Protein AF-A0ABC8RMM1-F1 (afdb_monomer)

Nearest PDB structures (foldseek):
  6do3-assembly2_B  TM=6.603E-01  e=4.074E-06  Homo sapiens
  8ebm-assembly2_B  TM=6.656E-01  e=4.539E-06  Homo sapiens
  8ebn-assembly1_A-2  TM=6.820E-01  e=8.215E-06  Homo sapiens
  8uxs-assembly1_A  TM=6.507E-01  e=1.198E-05  Homo sapiens
  8uxs-assembly2_B  TM=6.340E-01  e=8.670E-06  Homo sapiens

InterPro domains:
  IPR006652 Kelch repeat type 1 [PF01344] (82-123)
  IPR006652 Kelch repeat type 1 [SM00612] (88-136)
  IPR015915 Kelch-type beta-propeller [G3DSA:2.120.10.80] (8-162)
  IPR015915 Kelch-type beta-propeller [SSF117281] (42-161)
  IPR044595 F-box/kelch-repeat protein KMD1-4 [PTHR46407] (10-161)

Radius of gyration: 17.92 Å; Cα contacts (8 Å, |Δi|>4): 286; chains: 1; bounding box: 53×42×43 Å

Solvent-accessible surface area (backbone atoms only — not comparable to full-atom values): 9698 Å² total; per-residue (Å²): 144,78,80,69,85,67,54,81,77,37,71,66,48,54,50,51,30,54,76,69,67,72,58,81,65,68,49,77,42,82,40,72,59,78,64,88,83,61,78,78,53,100,60,76,84,75,69,79,76,37,30,43,48,34,38,37,36,66,92,78,70,44,76,48,72,57,81,71,54,91,97,26,88,79,33,60,43,49,81,40,45,77,39,60,30,69,64,31,41,35,42,38,34,18,22,40,88,84,80,62,47,69,31,34,48,27,37,38,34,32,68,86,78,72,42,77,45,79,51,76,56,52,76,92,56,48,50,45,84,51,50,76,51,51,76,48,54,45,42,40,40,41,34,48,23,24,40,90,88,63,48,77,41,96,50,74,47,78,43,77,66,124

pLDDT: mean 83.45, std 15.22, range [35.25, 96.12]

Foldseek 3Di:
DPPPPPPCQDPVNLVVCVVVVVDWDKDKDWDFDDDPPDDCPPPVPPDDTAIFIWMATPVVRDIDTQPAFVPCPRHAAAQWDWEAAAQKIKTAWHADPPPRDTFQWIWIAGNVVSDIDTDDGDPPAGFGPWDWYDPNHFKIKTAWGAHPVRDIDRDIDIDGHD

Secondary structure (DSSP, 8-state):
--SSTTSTTSHHHHHHHHHTT-PPPEEEEEEEE--TTS---S-TTSSPPEEEEEEEETTTTEEEEPPPBTTBTT-PPBT-EEEEETTEEEEEEEE-TTT-PEEEEEEEEETTTTEEEEPPPPTT---BS-EEEE-SSSEEEEE--B-TT-PBP--EEEEE--

Organism: NCBI:txid185542

Structure (mmCIF, N/CA/C/O backbone):
data_AF-A0ABC8RMM1-F1
#
_entry.id   AF-A0ABC8RMM1-F1
#
loop_
_atom_site.group_PDB
_atom_site.id
_atom_site.type_symbol
_atom_site.label_atom_id
_atom_site.label_alt_id
_atom_site.label_comp_id
_atom_site.label_asym_id
_atom_site.label_entity_id
_atom_site.label_seq_id
_atom_site.pdbx_PDB_ins_code
_atom_site.Cartn_x
_atom_site.Cartn_y
_atom_site.Cart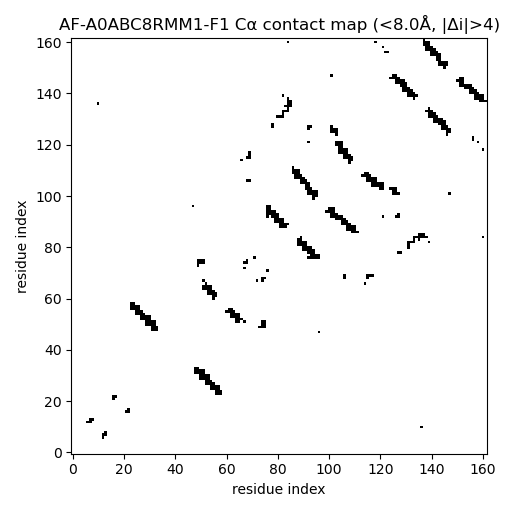n_z
_atom_site.occupancy
_atom_site.B_iso_or_equiv
_atom_site.auth_seq_id
_atom_site.auth_comp_id
_atom_site.auth_asym_id
_atom_site.auth_atom_id
_atom_site.pdbx_PDB_model_num
ATOM 1 N N . MET A 1 1 ? -18.731 -24.009 14.931 1.00 36.03 1 MET A N 1
ATOM 2 C CA . MET A 1 1 ? -18.092 -22.780 15.456 1.00 36.03 1 MET A CA 1
ATOM 3 C C . MET A 1 1 ? -17.311 -22.085 14.334 1.00 36.03 1 MET A C 1
ATOM 5 O O . MET A 1 1 ? -16.154 -21.750 14.511 1.00 36.03 1 MET A O 1
ATOM 9 N N . SER A 1 2 ? -17.941 -21.916 13.165 1.00 43.72 2 SER A N 1
ATOM 10 C CA . SER A 1 2 ? -17.302 -21.504 11.898 1.00 43.72 2 SER A CA 1
ATOM 11 C C . SER A 1 2 ? -18.154 -20.506 11.094 1.00 43.72 2 SER A C 1
ATOM 13 O O . SER A 1 2 ? -17.808 -20.161 9.975 1.00 43.72 2 SER A O 1
ATOM 15 N N . GLU A 1 3 ? -19.284 -20.047 11.644 1.00 35.25 3 GLU A N 1
ATOM 16 C CA . GLU A 1 3 ? -20.249 -19.181 10.939 1.00 35.25 3 GLU A CA 1
ATOM 17 C C . GLU A 1 3 ? -20.164 -17.701 11.351 1.00 35.25 3 GLU A C 1
ATOM 19 O O . GLU A 1 3 ? -20.921 -16.872 10.845 1.00 35.25 3 GLU A O 1
ATOM 24 N N . LEU A 1 4 ? -19.259 -17.351 12.272 1.00 44.31 4 LEU A N 1
ATOM 25 C CA . LEU A 1 4 ? -19.119 -15.981 12.780 1.00 44.31 4 LEU A CA 1
ATOM 26 C C . LEU A 1 4 ? -17.990 -15.190 12.100 1.00 44.31 4 LEU A C 1
ATOM 28 O O . LEU A 1 4 ? -18.112 -13.976 12.001 1.00 44.31 4 LEU A O 1
ATOM 32 N N . GLU A 1 5 ? -16.960 -15.842 11.550 1.00 42.81 5 GLU A N 1
ATOM 33 C CA . GLU A 1 5 ? -15.792 -15.153 10.960 1.00 42.81 5 GLU A CA 1
ATOM 34 C C . GLU A 1 5 ? -16.056 -14.494 9.593 1.00 42.81 5 GLU A C 1
ATOM 36 O O . GLU A 1 5 ? -15.234 -13.717 9.127 1.00 42.81 5 GLU A O 1
ATOM 41 N N . GLY A 1 6 ? -17.206 -14.742 8.955 1.00 48.97 6 GLY A N 1
ATOM 42 C CA . GLY A 1 6 ? -17.539 -14.159 7.645 1.00 48.97 6 GLY A CA 1
ATOM 43 C C . GLY A 1 6 ? -18.504 -12.967 7.675 1.00 48.97 6 GLY A C 1
ATOM 44 O O . GLY A 1 6 ? -18.799 -12.394 6.628 1.00 48.97 6 GLY A O 1
ATOM 45 N N . ARG A 1 7 ? -19.064 -12.603 8.839 1.00 48.69 7 ARG A N 1
ATOM 46 C CA . ARG A 1 7 ? -20.123 -11.573 8.915 1.00 48.69 7 ARG A CA 1
ATOM 47 C C . ARG A 1 7 ? -19.591 -10.142 8.954 1.00 48.69 7 ARG A C 1
ATOM 49 O O . ARG A 1 7 ? -20.286 -9.239 8.487 1.00 48.69 7 ARG A O 1
ATOM 56 N N . ASP A 1 8 ? -18.373 -9.950 9.448 1.00 52.28 8 ASP A N 1
ATOM 57 C CA . ASP A 1 8 ? -17.788 -8.621 9.658 1.00 52.28 8 ASP A CA 1
ATOM 58 C C . ASP A 1 8 ? -17.276 -7.971 8.358 1.00 52.28 8 ASP A C 1
ATOM 60 O O . ASP A 1 8 ? -17.064 -6.757 8.304 1.00 52.28 8 ASP A O 1
ATOM 64 N N . GLU A 1 9 ? -17.144 -8.754 7.283 1.00 56.56 9 GLU A N 1
ATOM 65 C CA . GLU A 1 9 ? -16.634 -8.302 5.980 1.00 56.56 9 GLU A CA 1
ATOM 66 C C . GLU A 1 9 ? -17.736 -7.960 4.961 1.00 56.56 9 GLU A C 1
ATOM 68 O O . GLU A 1 9 ? -17.455 -7.427 3.886 1.00 56.56 9 GLU A O 1
ATOM 73 N N . LEU A 1 10 ? -19.011 -8.211 5.285 1.00 65.25 10 LEU A N 1
ATOM 74 C CA . LEU A 1 10 ? -20.117 -7.990 4.351 1.00 65.25 10 LEU A CA 1
ATOM 75 C C . LEU A 1 10 ? -20.407 -6.486 4.144 1.00 65.25 10 LEU A C 1
ATOM 77 O O . LEU A 1 10 ? -20.484 -5.727 5.119 1.00 65.25 10 LEU A O 1
ATOM 81 N N . PRO A 1 11 ? -20.680 -6.030 2.902 1.00 67.94 11 PRO A N 1
ATOM 82 C CA . PRO A 1 11 ? -21.048 -4.638 2.616 1.00 67.94 11 PRO A CA 1
ATOM 83 C C . PRO A 1 11 ? -22.226 -4.129 3.459 1.00 67.94 11 PRO A C 1
ATOM 85 O O . PRO A 1 11 ? -22.228 -2.981 3.907 1.00 67.94 11 PRO A O 1
ATOM 88 N N . GLU A 1 12 ? -23.201 -4.999 3.738 1.00 71.94 12 GLU A N 1
ATOM 89 C CA . GLU A 1 12 ? -24.344 -4.681 4.597 1.00 71.94 12 GLU A CA 1
ATOM 90 C C . GLU A 1 12 ? -23.940 -4.387 6.043 1.00 71.94 12 GLU A C 1
ATOM 92 O O . GLU A 1 12 ? -24.494 -3.477 6.659 1.00 71.94 12 GLU A O 1
ATOM 97 N N . PHE A 1 13 ? -22.961 -5.111 6.589 1.00 69.44 13 PHE A N 1
ATOM 98 C CA . PHE A 1 13 ? -22.470 -4.876 7.944 1.00 69.44 13 PHE A CA 1
ATOM 99 C C . PHE A 1 13 ? -21.795 -3.504 8.048 1.00 69.44 13 PHE A C 1
ATOM 101 O O . PHE A 1 13 ? -22.111 -2.716 8.944 1.00 69.44 13 PHE A O 1
A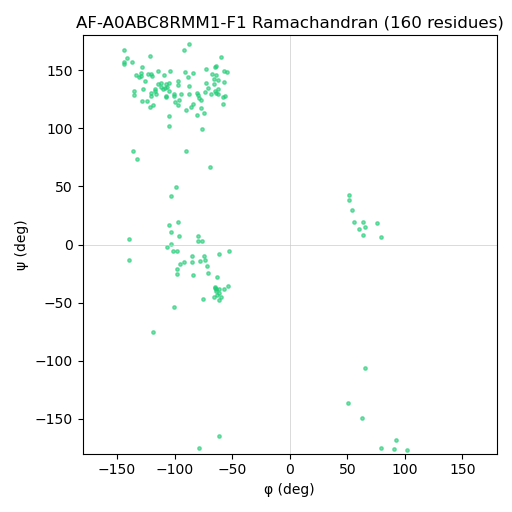TOM 108 N N . ARG A 1 14 ? -20.950 -3.154 7.068 1.00 66.50 14 ARG A N 1
ATOM 109 C CA . ARG A 1 14 ? -20.342 -1.817 6.981 1.00 66.50 14 ARG A CA 1
ATOM 110 C C . ARG A 1 14 ? -21.402 -0.722 6.875 1.00 66.50 14 ARG A C 1
ATOM 112 O O . ARG A 1 14 ? -21.301 0.288 7.571 1.00 66.50 14 ARG A O 1
ATOM 119 N N . GLN A 1 15 ? -22.412 -0.914 6.027 1.00 70.69 15 GLN A N 1
ATOM 120 C CA . GLN A 1 15 ? -23.483 0.064 5.847 1.00 70.69 15 GLN A CA 1
ATOM 121 C C . GLN A 1 15 ? -24.278 0.261 7.141 1.00 70.69 15 GLN A C 1
ATOM 123 O O . GLN A 1 15 ? -24.519 1.397 7.543 1.00 70.69 15 GLN A O 1
ATOM 128 N N . ARG A 1 16 ? -24.612 -0.826 7.848 1.00 75.50 16 ARG A N 1
ATOM 129 C CA . ARG A 1 16 ? -25.288 -0.757 9.151 1.00 75.50 16 ARG A CA 1
ATOM 130 C C . ARG A 1 16 ? -24.449 -0.022 10.193 1.00 75.50 16 ARG A C 1
ATOM 132 O O . ARG A 1 16 ? -24.998 0.812 10.903 1.00 75.50 16 ARG A O 1
ATOM 139 N N . ARG A 1 17 ? -23.132 -0.255 10.256 1.00 71.56 17 ARG A N 1
ATOM 140 C CA . ARG A 1 17 ? -22.240 0.471 11.181 1.00 71.56 17 ARG A CA 1
ATOM 141 C C . ARG A 1 17 ? -22.152 1.965 10.881 1.00 71.56 17 ARG A C 1
ATOM 143 O O . ARG A 1 17 ? -22.159 2.758 11.819 1.00 71.56 17 ARG A O 1
ATOM 150 N N . LYS A 1 18 ? -22.102 2.340 9.598 1.00 70.12 18 LYS A N 1
ATOM 151 C CA . LYS A 1 18 ? -22.154 3.748 9.177 1.00 70.12 18 LYS A CA 1
ATOM 152 C C . LYS A 1 18 ? -23.473 4.404 9.592 1.00 70.12 18 LYS A C 1
ATOM 154 O O . LYS A 1 18 ? -23.453 5.469 10.191 1.00 70.12 18 LYS A O 1
ATOM 159 N N . VAL A 1 19 ? -24.609 3.750 9.330 1.00 76.94 19 VAL A N 1
ATOM 160 C CA . VAL A 1 19 ? -25.946 4.263 9.694 1.00 76.94 19 VAL A CA 1
ATOM 161 C C . VAL A 1 19 ? -26.128 4.356 11.211 1.00 76.94 19 VAL A C 1
ATOM 163 O O . VAL A 1 19 ? -26.719 5.311 11.699 1.00 76.94 19 VAL A O 1
ATOM 166 N N . ALA A 1 20 ? -25.586 3.399 11.966 1.00 77.69 20 ALA A N 1
ATOM 167 C CA . ALA A 1 20 ? -25.630 3.393 13.426 1.00 77.69 20 ALA A CA 1
ATOM 168 C C . ALA A 1 20 ? -24.583 4.318 14.087 1.00 77.69 20 ALA A C 1
ATOM 170 O O . ALA A 1 20 ? -24.484 4.331 15.310 1.00 77.69 20 ALA A O 1
ATOM 171 N N . ASN A 1 21 ? -23.801 5.073 13.303 1.00 67.75 21 ASN A N 1
ATOM 172 C CA . ASN A 1 21 ? -22.739 5.977 13.761 1.00 67.75 21 ASN A CA 1
ATOM 173 C C . ASN A 1 21 ? -21.687 5.321 14.681 1.00 67.75 21 ASN A C 1
ATOM 175 O 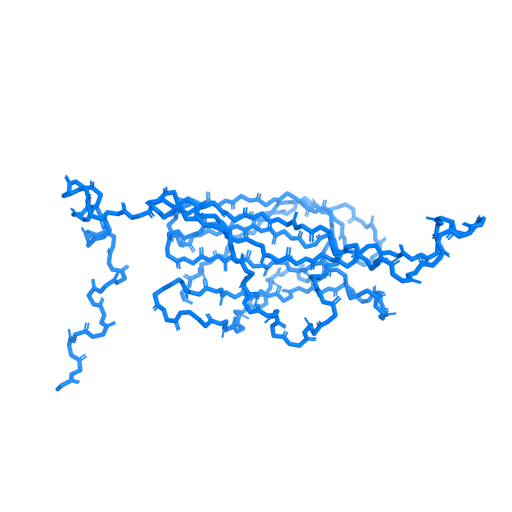O . ASN A 1 21 ? -21.094 5.959 15.544 1.00 67.75 21 ASN A O 1
ATOM 179 N N . VAL A 1 22 ? -21.451 4.022 14.486 1.00 71.94 22 VAL A N 1
ATOM 180 C CA . VAL A 1 22 ? -20.441 3.221 15.205 1.00 71.94 22 VAL A CA 1
ATOM 181 C C . VAL A 1 22 ? -19.223 2.927 14.321 1.00 71.94 22 VAL A C 1
ATOM 183 O O . VAL A 1 22 ? -18.455 1.994 14.576 1.00 71.94 22 VAL A O 1
ATOM 186 N N . SER A 1 23 ? -19.068 3.672 13.226 1.00 74.19 23 SER A N 1
ATOM 187 C CA . SER A 1 23 ? -17.863 3.682 12.399 1.00 74.19 23 SER A CA 1
ATOM 188 C C . SER A 1 23 ? -16.871 4.707 12.932 1.00 74.19 23 SER A C 1
ATOM 190 O O . SER A 1 23 ? -17.249 5.835 13.232 1.00 74.19 23 SER A O 1
ATOM 192 N N . GLN A 1 24 ? -15.604 4.323 12.998 1.00 79.25 24 GLN A N 1
ATOM 193 C CA . GLN A 1 24 ? -14.520 5.212 13.379 1.00 79.25 24 GLN A CA 1
ATOM 194 C C . GLN A 1 24 ? -13.797 5.694 12.123 1.00 79.25 24 GLN A C 1
ATOM 196 O O . GLN A 1 24 ? -13.426 4.879 11.274 1.00 79.25 24 GLN A O 1
ATOM 201 N N . LEU A 1 25 ? -13.632 7.010 11.990 1.00 83.50 25 LEU A N 1
ATOM 202 C CA . LEU A 1 25 ? -12.805 7.585 10.941 1.00 83.50 25 LEU A CA 1
ATOM 203 C C . LEU A 1 25 ? -11.341 7.507 11.368 1.00 83.50 25 LEU A C 1
ATOM 205 O O . LEU A 1 25 ? -10.975 7.919 12.470 1.00 83.50 25 LEU A O 1
ATOM 209 N N . VAL A 1 26 ? -10.515 6.993 10.465 1.00 89.31 26 VAL A N 1
ATOM 210 C CA . VAL A 1 26 ? -9.064 7.016 10.602 1.00 89.31 26 VAL A CA 1
ATOM 211 C C . VAL A 1 26 ? -8.459 7.659 9.366 1.00 89.31 26 VAL A C 1
ATOM 213 O O . VAL A 1 26 ? -8.916 7.425 8.245 1.00 89.31 26 VAL A O 1
ATOM 216 N N . LEU A 1 27 ? -7.429 8.471 9.572 1.00 93.38 27 LEU A N 1
ATOM 217 C CA . LEU A 1 27 ? -6.629 9.048 8.499 1.00 93.38 27 LEU A CA 1
ATOM 218 C C . LEU A 1 27 ? -5.270 8.360 8.493 1.00 93.38 27 LEU A C 1
ATOM 220 O O . LEU A 1 27 ? -4.605 8.305 9.521 1.00 93.38 27 LEU A O 1
ATOM 224 N N . VAL A 1 28 ? -4.848 7.858 7.335 1.00 95.44 28 VAL A N 1
ATOM 225 C CA . VAL A 1 28 ? -3.509 7.290 7.159 1.00 95.44 28 VAL A CA 1
ATOM 226 C C . VAL A 1 28 ? -2.669 8.231 6.318 1.00 95.44 28 VAL A C 1
ATOM 228 O O . VAL A 1 28 ? -3.123 8.707 5.277 1.00 95.44 28 VAL A O 1
ATOM 231 N N . MET A 1 29 ? -1.434 8.467 6.746 1.00 95.00 29 MET A N 1
ATOM 232 C CA . MET A 1 29 ? -0.481 9.308 6.035 1.00 95.00 29 MET A CA 1
ATOM 233 C C . MET A 1 29 ? 0.850 8.589 5.849 1.00 95.00 29 MET A C 1
ATOM 235 O O . MET A 1 29 ? 1.287 7.809 6.693 1.00 95.00 29 MET A O 1
ATOM 239 N N . THR A 1 30 ? 1.523 8.890 4.742 1.00 93.56 30 THR A N 1
ATOM 240 C CA . THR A 1 30 ? 2.947 8.594 4.586 1.00 93.56 30 THR A CA 1
ATOM 241 C C . THR A 1 30 ? 3.751 9.711 5.225 1.00 93.56 30 THR A C 1
ATOM 243 O O . THR A 1 30 ? 3.647 10.864 4.803 1.00 93.56 30 THR A O 1
ATOM 246 N N . GLN A 1 31 ? 4.583 9.379 6.201 1.00 92.06 31 GLN A N 1
ATOM 247 C CA . GLN A 1 31 ? 5.400 10.349 6.912 1.00 92.06 31 GLN A CA 1
ATOM 248 C C . GLN A 1 31 ? 6.877 10.004 6.762 1.00 92.06 31 GLN A C 1
ATOM 250 O O . GLN A 1 31 ? 7.276 8.858 6.963 1.00 92.06 31 GLN A O 1
ATOM 255 N N . ALA A 1 32 ? 7.687 10.998 6.393 1.00 88.38 32 ALA A N 1
ATOM 256 C CA . ALA A 1 32 ? 9.133 10.845 6.369 1.00 88.38 32 ALA A CA 1
ATOM 257 C C . ALA A 1 32 ? 9.657 10.716 7.805 1.00 88.38 32 ALA A C 1
ATOM 259 O O . ALA A 1 32 ? 9.346 11.540 8.669 1.00 88.38 32 ALA A O 1
ATOM 260 N N . GLN A 1 33 ? 10.466 9.693 8.050 1.00 81.62 33 GLN A N 1
ATOM 261 C CA . GLN A 1 33 ? 11.226 9.552 9.273 1.00 81.62 33 GLN A CA 1
ATOM 262 C C . GLN A 1 33 ? 12.428 10.491 9.198 1.00 81.62 33 GLN A C 1
ATOM 264 O O . GLN A 1 33 ? 13.288 10.364 8.328 1.00 81.62 33 GLN A O 1
ATOM 269 N N . VAL A 1 34 ? 12.474 11.452 10.114 1.00 71.31 34 VAL A N 1
ATOM 270 C CA . VAL A 1 34 ? 13.640 12.312 10.294 1.00 71.31 34 VAL A CA 1
ATOM 271 C C . VAL A 1 34 ? 14.534 11.630 11.316 1.00 71.31 34 VAL A C 1
ATOM 273 O O . VAL A 1 34 ? 14.125 11.474 12.463 1.00 71.31 34 VAL A O 1
ATOM 276 N N . ASP A 1 35 ? 15.734 11.218 10.912 1.00 66.75 35 ASP A N 1
ATOM 277 C CA . ASP A 1 35 ? 16.775 10.855 11.871 1.00 66.75 35 ASP A CA 1
ATOM 278 C C . ASP A 1 35 ? 17.442 12.149 12.378 1.00 66.75 35 ASP A C 1
ATOM 280 O O . ASP A 1 35 ? 18.111 12.834 11.596 1.00 66.75 35 ASP A O 1
ATOM 284 N N . PRO A 1 36 ? 17.254 12.520 13.659 1.00 58.00 36 PRO A N 1
ATOM 285 C CA . PRO A 1 36 ? 17.823 13.740 14.221 1.00 58.00 36 PRO A CA 1
ATOM 286 C C . PRO A 1 36 ? 19.338 13.647 14.466 1.00 58.00 36 PRO A C 1
ATOM 288 O O . PRO A 1 36 ? 19.972 14.669 14.716 1.00 58.00 36 PRO A O 1
ATOM 291 N N . THR A 1 37 ? 19.925 12.447 14.416 1.00 59.62 37 THR A N 1
ATOM 292 C CA . THR A 1 37 ? 21.368 12.219 14.604 1.00 59.62 37 THR A CA 1
ATOM 293 C C . THR A 1 37 ? 22.150 12.247 13.292 1.00 59.62 37 THR A C 1
ATOM 295 O O . THR A 1 37 ? 23.373 12.406 13.300 1.00 59.62 37 THR A O 1
ATOM 298 N N . HIS A 1 38 ? 21.455 12.160 12.154 1.00 56.03 38 HIS A N 1
ATOM 299 C CA . HIS A 1 38 ? 22.069 12.272 10.840 1.00 56.03 38 HIS A CA 1
ATOM 300 C C . HIS A 1 38 ? 22.431 13.730 10.535 1.00 56.03 38 HIS A C 1
ATOM 302 O O . HIS A 1 38 ? 21.579 14.602 10.359 1.00 56.03 38 HIS A O 1
ATOM 308 N N . ASN A 1 39 ? 23.734 13.998 10.454 1.00 49.44 39 ASN A N 1
ATOM 309 C CA . ASN A 1 39 ? 24.259 15.309 10.108 1.00 49.44 39 ASN A CA 1
ATOM 310 C C . ASN A 1 39 ? 24.096 15.526 8.595 1.00 49.44 39 ASN A C 1
ATOM 312 O O . ASN A 1 39 ? 24.887 15.024 7.794 1.00 49.44 39 ASN A O 1
ATOM 316 N N . TYR A 1 40 ? 23.053 16.258 8.197 1.00 53.34 40 TYR A N 1
ATOM 317 C CA . TYR A 1 40 ? 22.828 16.701 6.818 1.00 53.34 40 TYR A CA 1
ATOM 318 C C . TYR A 1 40 ? 23.869 17.765 6.426 1.00 53.34 40 TYR A C 1
ATOM 320 O O . TYR A 1 40 ? 23.545 18.939 6.236 1.00 53.34 40 TYR A O 1
ATOM 328 N N . GLY A 1 41 ? 25.142 17.370 6.331 1.00 52.28 41 GLY A N 1
ATOM 329 C CA . GLY A 1 41 ? 26.195 18.178 5.719 1.00 52.28 41 GLY A CA 1
ATOM 330 C C . GLY A 1 41 ? 25.902 18.458 4.237 1.00 52.28 41 GLY A C 1
ATOM 331 O O . GLY A 1 41 ? 24.800 18.228 3.744 1.00 52.28 41 GLY A O 1
ATOM 332 N N . PHE A 1 42 ? 26.904 18.912 3.479 1.00 47.62 42 PHE A N 1
ATOM 333 C CA . PHE A 1 42 ? 26.808 19.267 2.045 1.00 47.62 42 PHE A CA 1
ATOM 334 C C . PHE A 1 42 ? 26.205 18.183 1.110 1.00 47.62 42 PHE A C 1
ATOM 336 O O . PHE A 1 42 ? 25.939 18.457 -0.057 1.00 47.62 42 PHE A O 1
ATOM 343 N N . MET A 1 43 ? 25.929 16.981 1.618 1.00 47.78 43 MET A N 1
ATOM 344 C CA . MET A 1 43 ? 25.331 15.835 0.932 1.00 47.78 43 MET A CA 1
ATOM 345 C C . MET A 1 43 ? 23.822 15.697 1.205 1.00 47.78 43 MET A C 1
ATOM 347 O O . MET A 1 43 ? 23.334 14.616 1.519 1.00 47.78 43 MET A O 1
ATOM 351 N N . LYS A 1 44 ? 23.044 16.776 1.057 1.00 49.38 44 LYS A N 1
ATOM 352 C CA . LYS A 1 44 ? 21.567 16.742 1.183 1.00 49.38 44 LYS A CA 1
ATOM 353 C C . LYS A 1 44 ? 20.859 15.833 0.158 1.00 49.38 44 LYS A C 1
ATOM 355 O O . LYS A 1 44 ? 19.657 15.633 0.262 1.00 49.38 44 LYS A O 1
ATOM 360 N N . TYR A 1 45 ? 21.593 15.302 -0.822 1.00 48.16 45 TYR A N 1
ATOM 361 C CA . TYR A 1 45 ? 21.071 14.516 -1.944 1.00 48.16 45 TYR A CA 1
ATOM 362 C C . TYR A 1 45 ? 21.363 13.009 -1.863 1.00 48.16 45 TYR A C 1
ATOM 364 O O . TYR A 1 45 ? 20.951 12.285 -2.764 1.00 48.16 45 TYR A O 1
ATOM 372 N N . LEU A 1 46 ? 22.081 12.523 -0.839 1.00 51.75 46 LEU A N 1
ATOM 373 C CA . LEU A 1 46 ? 22.494 11.110 -0.779 1.00 51.75 46 LEU A CA 1
ATOM 374 C C . LEU A 1 46 ? 21.604 10.205 0.073 1.00 51.75 46 LEU A C 1
ATOM 376 O O . LEU A 1 46 ? 21.623 8.994 -0.128 1.00 51.75 46 LEU A O 1
ATOM 380 N N . THR A 1 47 ? 20.832 10.753 1.007 1.00 63.06 47 THR A N 1
ATOM 381 C CA . THR A 1 47 ? 19.943 9.962 1.861 1.00 63.06 47 THR A CA 1
ATOM 382 C C . THR A 1 47 ? 18.501 10.130 1.411 1.00 63.06 47 THR A C 1
ATOM 384 O O . THR A 1 47 ? 17.851 11.137 1.686 1.00 63.06 47 THR A O 1
ATOM 387 N N . THR A 1 48 ? 17.996 9.125 0.697 1.00 66.81 48 THR A N 1
ATOM 388 C CA . THR A 1 48 ? 16.570 9.001 0.399 1.00 66.81 48 THR A CA 1
ATOM 389 C C . THR A 1 48 ? 15.793 8.947 1.718 1.00 66.81 48 THR A C 1
ATOM 391 O O . THR A 1 48 ? 16.132 8.127 2.574 1.00 66.81 48 THR A O 1
ATOM 394 N N . PRO A 1 49 ? 14.773 9.798 1.928 1.00 77.88 49 PRO A N 1
ATOM 395 C CA . PRO A 1 49 ? 13.985 9.748 3.150 1.00 77.88 49 PRO A CA 1
ATOM 396 C C . PRO A 1 49 ? 13.269 8.400 3.282 1.00 77.88 49 PRO A C 1
ATOM 398 O O . PRO A 1 49 ? 12.639 7.911 2.342 1.00 77.88 49 PRO A O 1
ATOM 401 N N . VAL A 1 50 ? 13.342 7.820 4.478 1.00 85.38 50 VAL A N 1
ATOM 402 C CA . VAL A 1 50 ? 12.587 6.622 4.850 1.00 85.38 50 VAL A CA 1
ATOM 403 C C . VAL A 1 50 ? 11.157 7.039 5.170 1.00 85.38 50 VAL A C 1
ATOM 405 O O . VAL A 1 50 ? 10.948 7.910 6.008 1.00 85.38 50 VAL A O 1
ATOM 408 N N . TYR A 1 51 ? 10.162 6.429 4.528 1.00 90.12 51 TYR A N 1
ATOM 409 C CA . TYR A 1 51 ? 8.751 6.727 4.789 1.00 90.12 51 TYR A CA 1
ATOM 410 C C . TYR A 1 51 ? 8.089 5.621 5.605 1.00 90.12 51 TYR A C 1
ATOM 412 O O . TYR A 1 51 ? 8.288 4.434 5.341 1.00 90.12 51 TYR A O 1
ATOM 420 N N . ARG A 1 52 ? 7.258 6.021 6.566 1.00 91.94 52 ARG A N 1
ATOM 421 C CA . ARG A 1 52 ? 6.436 5.148 7.414 1.00 91.94 52 ARG A CA 1
ATOM 422 C C . ARG A 1 52 ? 4.962 5.499 7.256 1.00 91.94 52 ARG A C 1
ATOM 424 O O . ARG A 1 52 ? 4.626 6.571 6.751 1.00 91.94 52 ARG A O 1
ATOM 431 N N . LEU A 1 53 ? 4.090 4.585 7.666 1.00 95.44 53 LEU A N 1
ATOM 432 C CA . LEU A 1 53 ? 2.650 4.819 7.701 1.00 95.44 53 LEU A CA 1
ATOM 433 C C . LEU A 1 53 ? 2.247 5.237 9.108 1.00 95.44 53 LEU A C 1
ATOM 435 O O . LEU A 1 53 ? 2.431 4.474 10.054 1.00 95.44 53 LEU A O 1
ATOM 439 N N . THR A 1 54 ? 1.672 6.424 9.236 1.00 95.19 54 THR A N 1
ATOM 440 C CA . THR A 1 54 ? 1.077 6.897 10.484 1.00 95.19 54 THR A CA 1
ATOM 441 C C . THR A 1 54 ? -0.433 6.947 10.363 1.00 95.19 54 THR A C 1
ATOM 443 O O . THR A 1 54 ? -0.978 7.195 9.286 1.00 95.19 54 THR A O 1
ATOM 446 N N . ILE A 1 55 ? -1.109 6.663 11.470 1.00 95.00 55 ILE A N 1
ATOM 447 C CA . ILE A 1 55 ? -2.560 6.693 11.587 1.00 95.00 55 ILE A CA 1
ATOM 448 C C . ILE A 1 55 ? -2.960 7.750 12.612 1.00 95.00 55 ILE A C 1
ATOM 450 O O . ILE A 1 55 ? -2.385 7.832 13.699 1.00 95.00 55 ILE A O 1
ATOM 454 N N . TYR A 1 56 ? -3.951 8.550 12.243 1.00 93.94 56 TYR A N 1
ATOM 455 C CA . TYR A 1 56 ? -4.661 9.451 13.132 1.00 93.94 56 TYR A CA 1
ATOM 456 C C . TYR A 1 56 ? -6.056 8.916 13.394 1.00 93.94 56 TYR A C 1
ATOM 458 O O . TYR A 1 56 ? -6.812 8.632 12.460 1.00 93.94 56 TYR A O 1
ATOM 466 N N . GLU A 1 57 ? -6.384 8.794 14.671 1.00 90.50 57 GLU A N 1
ATOM 467 C CA . GLU A 1 57 ? -7.683 8.352 15.149 1.00 90.50 57 GLU A CA 1
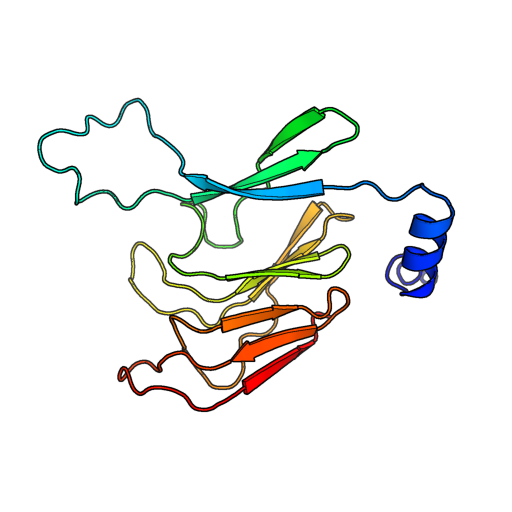ATOM 468 C C . GLU A 1 57 ? -8.450 9.570 15.670 1.00 90.50 57 GLU A C 1
ATOM 470 O O . GLU A 1 57 ? -8.099 10.155 16.693 1.00 90.50 57 GLU A O 1
ATOM 475 N N . GLU A 1 58 ? -9.510 9.967 14.963 1.00 86.31 58 GLU A N 1
ATOM 476 C CA . GLU A 1 58 ? -10.245 11.204 15.270 1.00 86.31 58 GLU A CA 1
ATOM 477 C C . GLU A 1 58 ? -10.866 11.179 16.674 1.00 86.31 58 GLU A C 1
ATOM 479 O O . GLU A 1 58 ? -10.851 12.181 17.383 1.00 86.31 58 GLU A O 1
ATOM 484 N N . GLN A 1 59 ? -11.375 10.019 17.102 1.00 83.62 59 GLN A N 1
ATOM 485 C CA . GLN A 1 59 ? -12.066 9.883 18.388 1.00 83.62 59 GLN A CA 1
ATOM 486 C C . GLN A 1 59 ? -11.147 10.125 19.589 1.00 83.62 59 GLN A C 1
ATOM 488 O O . GLN A 1 59 ? -11.587 10.682 20.592 1.00 83.62 59 GLN A O 1
ATOM 493 N N . THR A 1 60 ? -9.887 9.696 19.503 1.00 85.75 60 THR A N 1
ATOM 494 C CA . THR A 1 60 ? -8.895 9.873 20.572 1.00 85.75 60 THR A CA 1
ATOM 495 C C . THR A 1 60 ? -8.029 11.112 20.349 1.00 85.75 60 THR A C 1
ATOM 497 O O . THR A 1 60 ? -7.362 11.570 21.276 1.00 85.75 60 THR A O 1
ATOM 500 N N . GLY A 1 61 ? -8.022 11.660 19.129 1.00 88.69 61 GLY A N 1
ATOM 501 C CA . GLY A 1 61 ? -7.101 12.710 18.703 1.00 88.69 61 GLY A CA 1
ATOM 502 C C . GLY A 1 61 ? -5.641 12.244 18.657 1.00 88.69 61 GLY A C 1
ATOM 503 O O . GLY A 1 61 ? -4.734 13.078 18.631 1.00 88.69 61 GLY A O 1
ATOM 504 N N . GLY A 1 62 ? -5.409 10.930 18.696 1.00 91.44 62 GLY A N 1
ATOM 505 C CA . GLY A 1 62 ? -4.092 10.323 18.816 1.00 91.44 62 GLY A CA 1
ATOM 506 C C . GLY A 1 62 ? -3.438 10.029 17.470 1.00 91.44 62 GLY A C 1
ATOM 507 O O . GLY A 1 62 ? -4.104 9.688 16.493 1.00 91.44 62 GLY A O 1
ATOM 508 N N . TRP A 1 63 ? -2.108 10.114 17.452 1.00 93.38 63 TRP A N 1
ATOM 509 C CA . TRP A 1 63 ? -1.266 9.636 16.358 1.00 93.38 63 TRP A CA 1
ATOM 510 C C . TRP A 1 63 ? -0.536 8.368 16.785 1.00 93.38 63 TRP A C 1
ATOM 512 O O . TRP A 1 63 ? -0.012 8.292 17.897 1.00 93.38 63 TRP A O 1
ATOM 522 N N . SER A 1 64 ? -0.456 7.390 15.891 1.00 92.88 64 SER A N 1
ATOM 523 C CA . SER A 1 64 ? 0.389 6.208 16.071 1.00 92.88 64 SER A CA 1
ATOM 524 C C . SER A 1 64 ? 0.987 5.743 14.742 1.00 92.88 64 SER A C 1
ATOM 526 O O . SER A 1 64 ? 0.606 6.223 13.674 1.00 92.88 64 SER A O 1
ATOM 528 N N . GLU A 1 65 ? 1.968 4.845 14.800 1.00 92.88 65 GLU A N 1
ATOM 529 C CA . GLU A 1 65 ? 2.586 4.242 13.615 1.00 92.88 65 GLU A CA 1
ATOM 530 C C . GLU A 1 65 ? 1.953 2.873 13.335 1.00 92.88 65 GLU A C 1
ATOM 532 O O . GLU A 1 65 ? 1.732 2.083 14.255 1.00 92.88 65 GLU A O 1
ATOM 537 N N . LEU A 1 66 ? 1.676 2.576 12.064 1.00 93.75 66 LEU A N 1
ATOM 538 C CA . LEU A 1 66 ? 1.314 1.223 11.650 1.00 93.75 66 LEU A CA 1
ATOM 539 C C . LEU A 1 66 ? 2.548 0.309 11.689 1.00 93.75 66 LEU A C 1
ATOM 541 O O . LEU A 1 66 ? 3.666 0.772 11.462 1.00 93.75 66 LEU A O 1
ATOM 545 N N . PRO A 1 67 ? 2.374 -1.005 11.923 1.00 93.44 67 PRO A N 1
ATOM 546 C CA . PRO A 1 67 ? 3.498 -1.930 11.901 1.00 93.44 67 PRO A CA 1
ATOM 547 C C . PRO A 1 67 ? 4.231 -1.878 10.548 1.00 93.44 67 PRO A C 1
ATOM 549 O O . PRO A 1 67 ? 3.580 -1.656 9.519 1.00 93.44 67 PRO A O 1
ATOM 552 N N . PRO A 1 68 ? 5.554 -2.127 10.518 1.00 91.56 68 PRO A N 1
ATOM 553 C CA . PRO A 1 68 ? 6.324 -2.131 9.282 1.00 91.56 68 PRO A CA 1
ATOM 554 C C . PRO A 1 68 ? 5.743 -3.080 8.235 1.00 91.56 68 PRO A C 1
AT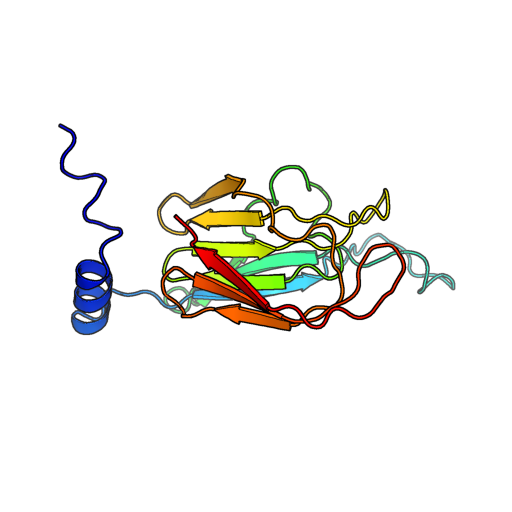OM 556 O O . PRO A 1 68 ? 5.176 -4.131 8.551 1.00 91.56 68 PRO A O 1
ATOM 559 N N . LEU A 1 69 ? 5.913 -2.705 6.971 1.00 90.44 69 LEU A N 1
ATOM 560 C CA . LEU A 1 69 ? 5.462 -3.499 5.840 1.00 90.44 69 LEU A CA 1
ATOM 561 C C . LEU A 1 69 ? 6.248 -4.823 5.768 1.00 90.44 69 LEU A C 1
ATOM 563 O O . LEU A 1 69 ? 7.449 -4.870 6.038 1.00 90.44 69 LEU A O 1
ATOM 567 N N . LEU A 1 70 ? 5.578 -5.914 5.388 1.00 86.56 70 LEU A N 1
ATOM 568 C CA . LEU A 1 70 ? 6.193 -7.245 5.318 1.00 86.56 70 LEU A 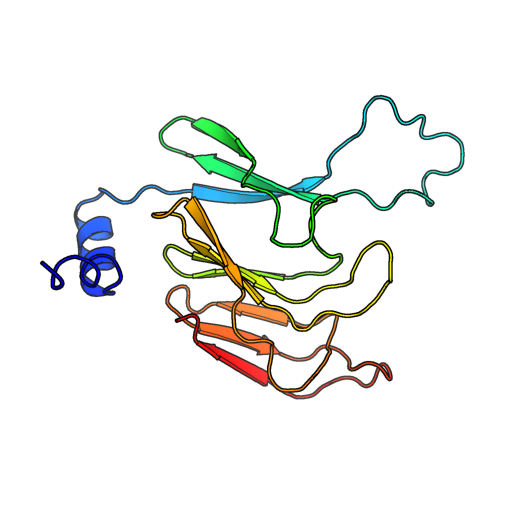CA 1
ATOM 569 C C . LEU A 1 70 ? 7.398 -7.266 4.368 1.00 86.56 70 LEU A C 1
ATOM 571 O O . LEU A 1 70 ? 7.248 -7.023 3.174 1.00 86.56 70 LEU A O 1
ATOM 575 N N . GLY A 1 71 ? 8.575 -7.616 4.891 1.00 83.62 71 GLY A N 1
ATOM 576 C CA . GLY A 1 71 ? 9.823 -7.654 4.120 1.00 83.62 71 GLY A CA 1
ATOM 577 C C . GLY A 1 71 ? 10.482 -6.287 3.905 1.00 83.62 71 GLY A C 1
ATOM 578 O O . GLY A 1 71 ? 11.476 -6.210 3.192 1.00 83.62 71 GLY A O 1
ATOM 579 N N . PHE A 1 72 ? 9.958 -5.228 4.527 1.00 81.62 72 PHE A N 1
ATOM 580 C CA . PHE A 1 72 ? 10.461 -3.861 4.417 1.00 81.62 72 PHE A CA 1
ATOM 581 C C . PHE A 1 72 ? 10.572 -3.223 5.814 1.00 81.62 72 PHE A C 1
ATOM 583 O O . PHE A 1 72 ? 9.765 -2.378 6.208 1.00 81.62 72 PHE A O 1
ATOM 590 N N . SER A 1 73 ? 11.579 -3.644 6.587 1.00 77.25 73 SER A N 1
ATOM 591 C CA . SER A 1 73 ? 11.891 -3.059 7.905 1.00 77.25 73 SER A CA 1
ATOM 592 C C . SER A 1 73 ? 12.306 -1.590 7.817 1.00 77.25 73 SER A C 1
ATOM 594 O O . SER A 1 73 ? 12.067 -0.814 8.746 1.00 77.25 73 SER A O 1
ATOM 596 N N . ASP A 1 74 ? 12.873 -1.214 6.672 1.00 78.50 74 ASP A N 1
ATOM 597 C CA . ASP A 1 74 ? 13.530 0.073 6.446 1.00 78.50 74 ASP A CA 1
ATOM 598 C C . ASP A 1 74 ? 12.591 1.089 5.773 1.00 78.50 74 ASP A C 1
ATOM 600 O O . ASP A 1 74 ? 13.032 2.081 5.203 1.00 78.50 74 ASP A O 1
ATOM 604 N N . GLY A 1 75 ? 11.278 0.848 5.856 1.00 87.25 75 GLY A N 1
ATOM 605 C CA . GLY A 1 75 ? 10.226 1.749 5.386 1.00 87.25 75 GLY A CA 1
ATOM 606 C C . GLY A 1 75 ? 9.596 1.360 4.053 1.00 87.25 75 GLY A C 1
ATOM 607 O O . GLY A 1 75 ? 9.867 0.313 3.475 1.00 87.25 75 GLY A O 1
ATOM 608 N N . LEU A 1 76 ? 8.685 2.206 3.578 1.00 92.38 76 LEU A N 1
ATOM 609 C CA . LEU A 1 76 ? 7.889 1.926 2.386 1.00 92.38 76 LEU A CA 1
ATOM 610 C C . LEU A 1 76 ? 8.737 1.896 1.102 1.00 92.38 76 LEU A C 1
ATOM 612 O O . LEU A 1 76 ? 9.659 2.705 0.957 1.00 92.38 76 LEU A O 1
ATOM 616 N N . PRO A 1 77 ? 8.384 1.053 0.113 1.00 92.75 77 PRO A N 1
ATOM 617 C CA . PRO A 1 77 ? 8.997 1.116 -1.208 1.00 92.75 77 PRO A CA 1
ATOM 618 C C . PRO A 1 77 ? 8.819 2.510 -1.830 1.00 92.75 77 PRO A C 1
ATOM 620 O O . PRO A 1 77 ? 7.749 3.119 -1.736 1.00 92.75 77 PRO A O 1
ATOM 623 N N . MET A 1 78 ? 9.851 3.022 -2.500 1.00 90.81 78 MET A N 1
ATOM 624 C CA . MET A 1 78 ? 9.766 4.310 -3.196 1.00 90.81 78 MET A CA 1
ATOM 625 C C . MET A 1 78 ? 8.715 4.262 -4.302 1.00 90.81 78 MET A C 1
ATOM 627 O O . MET A 1 78 ? 8.599 3.261 -5.003 1.00 90.81 78 MET A O 1
ATOM 631 N N . PHE A 1 79 ? 7.966 5.350 -4.490 1.00 92.12 79 PHE A N 1
ATOM 632 C CA . PHE A 1 79 ? 6.909 5.438 -5.508 1.00 92.12 79 PHE A CA 1
ATOM 633 C C . PHE A 1 79 ? 5.835 4.337 -5.404 1.00 92.12 79 PHE A C 1
ATOM 635 O O . PHE A 1 79 ? 5.141 4.065 -6.385 1.00 92.12 79 PHE A O 1
ATOM 642 N N . CYS A 1 80 ? 5.698 3.681 -4.244 1.00 94.62 80 CYS A N 1
ATOM 643 C CA . CYS A 1 80 ? 4.548 2.822 -3.998 1.00 94.62 80 CYS A CA 1
ATOM 644 C C . CYS A 1 80 ? 3.268 3.661 -3.966 1.00 94.62 80 CYS A C 1
ATOM 646 O O . CYS A 1 80 ? 3.281 4.849 -3.633 1.00 94.62 80 CYS A O 1
ATOM 648 N N . HIS A 1 81 ? 2.152 3.028 -4.305 1.00 95.31 81 HIS A N 1
ATOM 649 C CA . HIS A 1 81 ? 0.839 3.643 -4.179 1.00 95.31 81 HIS A CA 1
ATOM 650 C C . HIS A 1 81 ? 0.097 3.083 -2.974 1.00 95.31 81 HIS A C 1
ATOM 652 O O . HIS A 1 81 ? 0.259 1.915 -2.615 1.00 95.31 81 HIS A O 1
ATOM 658 N N . LEU A 1 82 ? -0.744 3.930 -2.382 1.00 95.69 82 LEU A N 1
ATOM 659 C CA . LEU A 1 82 ? -1.658 3.560 -1.312 1.00 95.69 82 LEU A CA 1
ATOM 660 C C . LEU A 1 82 ? -3.099 3.620 -1.803 1.00 95.69 82 LEU A C 1
ATOM 662 O O . LEU A 1 82 ? -3.489 4.566 -2.488 1.00 95.69 82 LEU A O 1
ATOM 666 N N . ALA A 1 83 ? -3.896 2.635 -1.409 1.00 95.31 83 ALA A N 1
ATOM 667 C CA . ALA A 1 83 ? -5.325 2.600 -1.680 1.00 95.31 83 ALA A CA 1
ATOM 668 C C . ALA A 1 83 ? -6.099 2.178 -0.427 1.00 95.31 83 ALA A C 1
ATOM 670 O O . ALA A 1 83 ? -5.803 1.148 0.179 1.00 95.31 83 ALA A O 1
ATOM 671 N N . ALA A 1 84 ? -7.109 2.963 -0.051 1.00 93.31 84 ALA A N 1
ATOM 672 C CA . ALA A 1 84 ? -8.041 2.604 1.012 1.00 93.31 84 ALA A CA 1
ATOM 673 C C . ALA A 1 84 ? -9.199 1.778 0.439 1.00 93.31 84 ALA A C 1
ATOM 675 O O . ALA A 1 84 ? -9.832 2.171 -0.543 1.00 93.31 84 ALA A O 1
ATOM 676 N N . LEU A 1 85 ? -9.479 0.636 1.058 1.00 90.38 85 LEU A N 1
ATOM 677 C CA . LEU A 1 85 ? -10.486 -0.335 0.642 1.00 90.38 85 LEU A CA 1
ATOM 678 C C . LEU A 1 85 ? -11.251 -0.800 1.862 1.00 90.38 85 LEU A C 1
ATOM 680 O O . LEU A 1 85 ? -10.988 -1.850 2.452 1.00 90.38 85 LEU A O 1
ATOM 684 N N . GLY A 1 86 ? -12.207 0.021 2.274 1.00 86.25 86 GLY A N 1
ATOM 685 C CA . GLY A 1 86 ? -13.049 -0.348 3.383 1.00 86.25 86 GLY A CA 1
ATOM 686 C C . GLY A 1 86 ? -12.324 -0.460 4.715 1.00 86.25 86 GLY A C 1
ATOM 687 O O . GLY A 1 86 ? -12.005 0.558 5.310 1.00 86.25 86 GLY A O 1
ATOM 688 N N . LEU A 1 87 ? -12.114 -1.694 5.186 1.00 88.81 87 LEU A N 1
ATOM 689 C CA . LEU A 1 87 ? -11.356 -1.998 6.410 1.00 88.81 87 LEU A CA 1
ATOM 690 C C . LEU A 1 87 ? -9.894 -2.350 6.121 1.00 88.81 87 LEU A C 1
ATOM 692 O O . LEU A 1 87 ? -9.175 -2.775 7.024 1.00 88.81 87 LEU A O 1
ATOM 696 N N . ASN A 1 88 ? -9.464 -2.191 4.871 1.00 93.12 88 ASN A N 1
ATOM 697 C CA . ASN A 1 88 ? -8.124 -2.512 4.431 1.00 93.12 88 ASN A CA 1
ATOM 698 C C . ASN A 1 88 ? -7.407 -1.274 3.879 1.00 93.12 88 ASN A C 1
ATOM 700 O O . ASN A 1 88 ? -8.006 -0.430 3.210 1.00 93.12 88 ASN A O 1
ATOM 704 N N . LEU A 1 89 ? -6.102 -1.209 4.113 1.00 95.44 89 LEU A N 1
ATOM 705 C CA . LEU A 1 89 ? -5.166 -0.342 3.407 1.00 95.44 89 LEU A CA 1
ATOM 706 C C . LEU A 1 89 ? -4.277 -1.218 2.528 1.00 95.44 89 LEU A C 1
ATOM 708 O O . LEU A 1 89 ? -3.755 -2.228 2.993 1.00 95.44 89 LEU A O 1
ATOM 712 N N . VAL A 1 90 ? -4.074 -0.824 1.276 1.00 96.12 90 VAL A N 1
ATOM 713 C CA . VAL A 1 90 ? -3.237 -1.570 0.335 1.00 96.12 90 VAL A CA 1
ATOM 714 C C . VAL A 1 90 ? -2.037 -0.736 -0.074 1.00 96.12 90 VAL A C 1
ATOM 716 O O . VAL A 1 90 ? -2.200 0.405 -0.499 1.00 96.12 90 VAL A O 1
ATOM 719 N N . VAL A 1 91 ? -0.848 -1.326 0.034 1.00 96.12 91 VAL A N 1
ATOM 720 C CA . VAL A 1 91 ? 0.411 -0.816 -0.521 1.00 96.12 91 VAL A CA 1
ATOM 721 C C . VAL A 1 91 ? 0.706 -1.580 -1.803 1.00 96.12 91 VAL A C 1
ATOM 723 O O . VAL A 1 91 ? 0.671 -2.812 -1.810 1.00 96.12 91 VAL A O 1
ATOM 726 N N . ILE A 1 92 ? 0.989 -0.859 -2.884 1.00 95.25 92 ILE A N 1
ATOM 727 C CA . ILE A 1 92 ? 1.074 -1.429 -4.228 1.00 95.25 92 ILE A CA 1
ATOM 728 C C . ILE A 1 92 ? 2.395 -1.033 -4.874 1.00 95.25 92 ILE A C 1
ATOM 730 O O . ILE A 1 92 ? 2.702 0.152 -5.024 1.00 95.25 92 ILE A O 1
ATOM 734 N N . GLY A 1 93 ? 3.149 -2.051 -5.285 1.00 94.44 93 GLY A N 1
ATOM 735 C CA . GLY A 1 93 ? 4.394 -1.942 -6.029 1.00 94.44 93 GLY A CA 1
ATOM 736 C C . GLY A 1 93 ? 5.403 -0.983 -5.401 1.00 94.44 93 GLY A C 1
ATOM 737 O O . GLY A 1 93 ? 5.625 -0.987 -4.191 1.00 94.44 93 GLY A O 1
ATOM 738 N N . GLY A 1 94 ? 6.024 -0.169 -6.251 1.00 93.44 94 GLY A N 1
ATOM 739 C CA . GLY A 1 94 ? 7.116 0.718 -5.867 1.00 93.44 94 GLY A CA 1
ATOM 740 C C . GLY A 1 94 ? 8.479 0.051 -6.029 1.00 93.44 94 GLY A C 1
ATOM 741 O O . GLY A 1 94 ? 8.596 -1.037 -6.595 1.00 93.44 94 GLY A O 1
ATOM 742 N N . TRP A 1 95 ? 9.526 0.752 -5.618 1.00 91.50 95 TRP A N 1
ATOM 743 C CA . TRP A 1 95 ? 10.918 0.364 -5.810 1.00 91.50 95 TRP A CA 1
ATOM 744 C C . TRP A 1 95 ? 11.547 0.031 -4.467 1.00 91.50 95 TRP A C 1
ATOM 746 O O . TRP A 1 95 ? 11.382 0.771 -3.491 1.00 91.50 95 TRP A O 1
ATOM 756 N N . ASN A 1 96 ? 12.293 -1.068 -4.420 1.00 87.38 96 ASN A N 1
ATOM 757 C CA . ASN A 1 96 ? 13.139 -1.354 -3.273 1.00 87.38 96 ASN A CA 1
ATOM 758 C C . ASN A 1 96 ? 14.201 -0.247 -3.145 1.00 87.38 96 ASN A C 1
ATOM 760 O O . ASN A 1 96 ? 14.873 0.085 -4.120 1.00 87.38 96 ASN A O 1
ATOM 764 N N . GLN A 1 97 ? 14.347 0.336 -1.955 1.00 79.00 97 GLN A N 1
ATOM 765 C CA . GLN A 1 97 ? 15.238 1.482 -1.742 1.00 79.00 97 GLN A CA 1
ATOM 766 C C . GLN A 1 97 ? 16.731 1.125 -1.797 1.00 79.00 97 GLN A C 1
ATOM 768 O O . GLN A 1 97 ? 17.564 2.008 -1.980 1.00 79.00 97 GLN A O 1
ATOM 773 N N . VAL A 1 98 ? 17.062 -0.160 -1.651 1.00 80.56 98 VAL A N 1
ATOM 774 C CA . VAL A 1 98 ? 18.432 -0.681 -1.658 1.00 80.56 98 VAL A CA 1
ATOM 775 C C . VAL A 1 98 ? 18.768 -1.282 -3.020 1.00 80.56 98 VAL A C 1
ATOM 777 O O . VAL A 1 98 ? 19.761 -0.901 -3.635 1.00 80.56 98 VAL A O 1
ATOM 780 N N . THR A 1 99 ? 17.942 -2.210 -3.512 1.00 85.75 99 THR A N 1
ATOM 781 C CA . THR A 1 99 ? 18.216 -2.938 -4.765 1.00 85.75 99 THR A CA 1
ATOM 782 C C . THR A 1 99 ? 17.757 -2.189 -6.011 1.00 85.75 99 THR A C 1
ATOM 784 O O . THR A 1 99 ? 18.168 -2.544 -7.112 1.00 85.75 99 THR A O 1
ATOM 787 N N . TRP A 1 100 ? 16.913 -1.161 -5.859 1.00 85.25 100 TRP A N 1
ATOM 788 C CA . TRP A 1 100 ? 16.266 -0.430 -6.958 1.00 85.25 100 TRP A CA 1
ATOM 789 C C . TRP A 1 100 ? 15.380 -1.298 -7.860 1.00 85.25 100 TRP A C 1
ATOM 791 O O . TRP A 1 100 ? 14.936 -0.862 -8.923 1.00 85.25 100 TRP A O 1
ATOM 801 N N . GLU A 1 101 ? 15.073 -2.519 -7.425 1.00 89.19 101 GLU A N 1
ATOM 802 C CA . GLU A 1 101 ? 14.186 -3.418 -8.146 1.00 89.19 101 GLU A CA 1
ATOM 803 C C . GLU A 1 101 ? 12.743 -2.920 -8.073 1.00 89.19 101 GLU A C 1
ATOM 805 O O . GLU A 1 101 ? 12.229 -2.542 -7.013 1.00 89.19 101 GLU A O 1
ATOM 810 N N . VAL A 1 102 ? 12.076 -2.945 -9.226 1.00 92.44 102 VAL A N 1
ATOM 811 C CA . VAL A 1 102 ? 10.660 -2.604 -9.339 1.00 92.44 102 VAL A CA 1
ATOM 812 C C . VAL A 1 102 ? 9.834 -3.777 -8.835 1.00 92.44 102 VAL A C 1
ATOM 814 O O . VAL A 1 102 ? 9.927 -4.881 -9.363 1.00 92.44 102 VAL A O 1
ATOM 817 N N . SER A 1 103 ? 8.961 -3.534 -7.868 1.00 91.31 103 SER A N 1
ATOM 818 C CA . SER A 1 103 ? 8.052 -4.537 -7.332 1.00 91.31 103 SER A CA 1
ATOM 819 C C . SER A 1 103 ? 6.671 -4.439 -7.974 1.00 91.31 103 SER A C 1
ATOM 821 O O . SER A 1 103 ? 6.141 -3.348 -8.194 1.00 91.31 103 SER A O 1
ATOM 823 N N . ASN A 1 104 ? 6.060 -5.591 -8.239 1.00 92.56 104 ASN A N 1
ATOM 824 C CA . ASN A 1 104 ? 4.635 -5.721 -8.540 1.00 92.56 104 ASN A CA 1
ATOM 825 C C . ASN A 1 104 ? 3.823 -6.259 -7.346 1.00 92.56 104 ASN A C 1
ATOM 827 O O . ASN A 1 104 ? 2.649 -6.586 -7.505 1.00 92.56 104 ASN A O 1
ATOM 831 N N . ALA A 1 105 ? 4.437 -6.333 -6.164 1.00 92.88 105 ALA A N 1
ATOM 832 C CA . ALA A 1 105 ? 3.822 -6.836 -4.945 1.00 92.88 105 ALA A CA 1
ATOM 833 C C . ALA A 1 105 ? 2.648 -5.977 -4.471 1.00 92.88 105 ALA A C 1
ATOM 835 O O . ALA A 1 105 ? 2.699 -4.747 -4.544 1.00 92.88 105 ALA A O 1
ATOM 836 N N . LEU A 1 106 ? 1.643 -6.629 -3.888 1.00 93.50 106 LEU A N 1
ATOM 837 C CA . LEU A 1 106 ? 0.599 -5.977 -3.104 1.00 93.50 106 LEU A CA 1
ATOM 838 C C . LEU A 1 106 ? 0.690 -6.425 -1.653 1.00 93.50 106 LEU A C 1
ATOM 840 O O . LEU A 1 106 ? 0.828 -7.611 -1.368 1.00 93.50 106 LEU A O 1
ATOM 844 N N . PHE A 1 107 ? 0.535 -5.493 -0.728 1.00 95.50 107 PHE A N 1
ATOM 845 C CA . PHE A 1 107 ? 0.464 -5.783 0.698 1.00 95.50 107 PHE A CA 1
ATOM 846 C C . PHE A 1 107 ? -0.787 -5.149 1.275 1.00 95.50 107 PHE A C 1
ATOM 848 O O . PHE A 1 107 ? -1.087 -3.995 0.987 1.00 95.50 107 PHE A O 1
ATOM 855 N N . ILE A 1 108 ? -1.518 -5.907 2.083 1.00 96.00 108 ILE A N 1
ATOM 856 C CA . ILE A 1 108 ? -2.844 -5.533 2.564 1.00 96.00 108 ILE A CA 1
ATOM 857 C C . ILE A 1 108 ? -2.795 -5.511 4.086 1.00 96.00 108 ILE A C 1
ATOM 859 O O . ILE A 1 108 ? -2.514 -6.535 4.708 1.00 96.00 108 ILE A O 1
ATOM 863 N N . TYR A 1 109 ? -3.044 -4.348 4.675 1.00 95.44 109 TYR A N 1
ATOM 864 C CA . TYR A 1 109 ? -3.232 -4.182 6.108 1.00 95.44 109 TYR A CA 1
ATOM 865 C C . TYR A 1 109 ? -4.715 -4.185 6.423 1.00 95.44 109 TYR A C 1
ATOM 867 O O . TYR A 1 109 ? -5.449 -3.368 5.874 1.00 95.44 109 TYR A O 1
ATOM 875 N N . ASN A 1 110 ? -5.147 -5.066 7.316 1.00 93.31 110 ASN A N 1
ATOM 876 C CA . ASN A 1 110 ? -6.519 -5.099 7.800 1.00 93.31 110 ASN A CA 1
ATOM 877 C C . ASN A 1 110 ? -6.606 -4.411 9.168 1.00 93.31 110 ASN A C 1
ATOM 879 O O . ASN A 1 110 ? -5.923 -4.817 10.113 1.00 93.31 110 ASN A O 1
ATOM 883 N N . PHE A 1 111 ? -7.458 -3.389 9.275 1.00 90.50 111 PHE A N 1
ATOM 884 C CA . PHE A 1 111 ? -7.616 -2.596 10.497 1.00 90.50 111 PHE A CA 1
ATOM 885 C C . PHE A 1 111 ? -8.309 -3.359 11.632 1.00 90.50 111 PHE A C 1
ATOM 887 O O . PHE A 1 111 ? -8.085 -3.022 12.789 1.00 90.50 111 PHE A O 1
ATOM 894 N N . LEU A 1 112 ? -9.114 -4.389 11.343 1.00 88.62 112 LEU A N 1
ATOM 895 C CA . LEU A 1 112 ? -9.738 -5.201 12.396 1.00 88.62 112 LEU A CA 1
ATOM 896 C C . LEU A 1 112 ? -8.735 -6.159 13.033 1.00 88.62 112 LEU A C 1
ATOM 898 O O . LEU A 1 112 ? -8.665 -6.265 14.252 1.00 88.62 112 LEU A O 1
ATOM 902 N N . SER A 1 113 ? -7.951 -6.859 12.213 1.00 90.88 113 SER A N 1
ATOM 903 C CA . SER A 1 113 ? -6.974 -7.827 12.710 1.00 90.88 113 SER A CA 1
ATOM 904 C C . SER A 1 113 ? -5.635 -7.195 13.090 1.00 90.88 113 SER A C 1
ATOM 906 O O . SER A 1 113 ? -4.779 -7.898 13.622 1.00 90.88 113 SER A O 1
ATOM 908 N N . ALA A 1 114 ? -5.427 -5.918 12.751 1.00 92.62 114 ALA A N 1
ATOM 909 C CA . ALA A 1 114 ? -4.175 -5.175 12.894 1.00 92.62 114 ALA A CA 1
ATOM 910 C C . ALA A 1 114 ? -2.958 -5.902 12.284 1.00 92.62 114 ALA A C 1
ATOM 912 O O . ALA A 1 114 ? -1.862 -5.904 12.846 1.00 92.62 114 ALA A O 1
ATOM 913 N N . LYS A 1 115 ? -3.150 -6.557 11.131 1.00 94.25 115 LYS A N 1
ATOM 914 C CA . LYS A 1 115 ? -2.137 -7.418 10.500 1.00 94.25 115 LYS A CA 1
ATOM 915 C C . LYS A 1 115 ? -1.966 -7.098 9.027 1.00 94.25 115 LYS A C 1
ATOM 917 O O . LYS A 1 115 ? -2.935 -6.831 8.319 1.00 94.25 115 LYS A O 1
ATOM 922 N N . TRP A 1 116 ? -0.720 -7.210 8.578 1.00 96.06 116 TRP A N 1
ATOM 923 C CA . TRP A 1 116 ? -0.373 -7.259 7.167 1.00 96.06 116 TRP A CA 1
ATOM 924 C C . TRP A 1 116 ? -0.505 -8.678 6.619 1.00 96.06 116 TRP A C 1
ATOM 926 O O . TRP A 1 116 ? -0.184 -9.655 7.297 1.00 96.06 116 TRP A O 1
ATOM 936 N N . ARG A 1 117 ? -0.871 -8.776 5.345 1.00 95.31 117 ARG A N 1
ATOM 937 C CA . ARG A 1 117 ? -0.718 -9.976 4.521 1.00 95.31 117 ARG A CA 1
ATOM 938 C C . ARG A 1 117 ? -0.216 -9.606 3.130 1.00 95.31 117 ARG A C 1
ATOM 940 O O . ARG A 1 117 ? -0.409 -8.480 2.669 1.00 95.31 117 ARG A O 1
ATOM 947 N N . ARG A 1 118 ? 0.412 -10.562 2.450 1.00 94.75 118 ARG A N 1
ATOM 948 C CA . ARG A 1 118 ? 0.771 -10.439 1.033 1.00 94.75 118 ARG A CA 1
ATOM 949 C C . ARG A 1 118 ? -0.472 -10.717 0.181 1.00 94.75 118 ARG A C 1
ATOM 951 O O . ARG A 1 118 ? -1.150 -11.717 0.401 1.00 94.75 118 ARG A O 1
ATOM 958 N N . GLY A 1 119 ? -0.782 -9.813 -0.741 1.00 93.00 119 GLY A N 1
ATOM 959 C CA . GLY A 1 119 ? -1.775 -10.017 -1.792 1.00 93.00 119 GLY A CA 1
ATOM 960 C C . GLY A 1 119 ? -1.160 -10.683 -3.022 1.00 93.00 119 GLY A C 1
ATOM 961 O O . GLY A 1 119 ? 0.058 -10.844 -3.114 1.00 93.00 119 GLY A O 1
ATOM 962 N N . THR A 1 120 ? -2.007 -11.050 -3.977 1.00 92.25 120 THR A N 1
ATOM 963 C CA . THR A 1 120 ? -1.569 -11.502 -5.298 1.00 92.25 120 THR A CA 1
ATOM 964 C C . THR A 1 120 ? -0.892 -10.344 -6.023 1.00 92.25 120 THR A C 1
ATOM 966 O O . THR A 1 120 ? -1.354 -9.205 -5.965 1.00 92.25 120 THR A O 1
ATOM 969 N N . ASP A 1 121 ? 0.216 -10.628 -6.696 1.00 92.00 121 ASP A N 1
ATOM 970 C CA . ASP A 1 121 ? 0.973 -9.609 -7.414 1.00 92.00 121 ASP A CA 1
ATOM 971 C C . ASP A 1 121 ? 0.162 -9.000 -8.567 1.00 92.00 121 ASP A C 1
ATOM 973 O O . ASP A 1 121 ? -0.723 -9.646 -9.138 1.00 92.00 121 ASP A O 1
ATOM 977 N N . MET A 1 122 ? 0.482 -7.755 -8.941 1.00 89.00 122 MET A N 1
ATOM 978 C CA . MET A 1 122 ? -0.147 -7.117 -10.096 1.00 89.00 122 MET A CA 1
ATOM 979 C C . MET A 1 122 ? 0.049 -7.989 -11.338 1.00 89.00 122 MET A C 1
ATOM 981 O O . MET A 1 122 ? 1.177 -8.324 -11.720 1.00 89.00 122 MET A O 1
ATOM 985 N N . SER A 1 123 ? -1.062 -8.286 -12.014 1.00 85.06 123 SER A N 1
ATOM 986 C CA . SER A 1 123 ? -1.043 -8.808 -13.378 1.00 85.06 123 SER A CA 1
ATOM 987 C C . SER A 1 123 ? -0.349 -7.812 -14.314 1.00 85.06 123 SER A C 1
ATOM 989 O O . SER A 1 123 ? -0.235 -6.635 -13.993 1.00 85.06 123 SER A O 1
ATOM 991 N N . GLY A 1 124 ? 0.108 -8.240 -15.491 1.00 83.75 124 GLY A N 1
ATOM 992 C CA . GLY A 1 124 ? 0.664 -7.309 -16.484 1.00 83.75 124 GLY A CA 1
ATOM 993 C C . GLY A 1 124 ? 2.075 -6.790 -16.181 1.00 83.75 124 GLY A C 1
ATOM 994 O O . GLY A 1 124 ? 2.474 -5.782 -16.766 1.00 83.75 124 GLY A O 1
ATOM 995 N N . GLY A 1 125 ? 2.811 -7.478 -15.300 1.00 85.75 125 GLY A N 1
ATOM 996 C CA . GLY A 1 125 ? 4.248 -7.305 -15.080 1.00 85.75 125 GLY A CA 1
ATOM 997 C C . GLY A 1 125 ? 4.646 -6.102 -14.222 1.00 85.75 125 GLY A C 1
ATOM 998 O O . GLY A 1 125 ? 3.813 -5.379 -13.671 1.00 85.75 125 GLY A O 1
ATOM 999 N N . HIS A 1 126 ? 5.961 -5.899 -14.108 1.00 89.56 126 HIS A N 1
ATOM 1000 C CA . HIS A 1 126 ? 6.547 -4.771 -13.386 1.00 89.56 126 HIS A CA 1
ATOM 1001 C C . HIS A 1 126 ? 6.176 -3.447 -14.058 1.00 89.56 126 HIS A C 1
ATOM 1003 O O . HIS A 1 126 ? 6.362 -3.277 -15.264 1.00 89.56 126 HIS A O 1
ATOM 1009 N N . ARG A 1 127 ? 5.687 -2.493 -13.260 1.00 92.38 127 ARG A N 1
ATOM 1010 C CA . ARG A 1 127 ? 5.349 -1.144 -13.721 1.00 92.38 127 ARG A CA 1
ATOM 1011 C C . ARG A 1 127 ? 5.654 -0.086 -12.677 1.00 92.38 127 ARG A C 1
ATOM 1013 O O . ARG A 1 127 ? 5.695 -0.370 -11.483 1.00 92.38 127 ARG A O 1
ATOM 1020 N N . SER A 1 128 ? 5.869 1.145 -13.119 1.00 93.62 128 SER A N 1
ATOM 1021 C CA . SER A 1 128 ? 6.173 2.287 -12.244 1.00 93.62 128 SER A CA 1
ATOM 1022 C C . SER A 1 128 ? 5.490 3.560 -12.728 1.00 93.62 128 SER A C 1
ATOM 1024 O O . SER A 1 128 ? 5.100 3.630 -13.893 1.00 93.62 128 SER A O 1
ATOM 1026 N N . PHE A 1 129 ? 5.353 4.547 -11.836 1.00 93.50 129 PHE A N 1
ATOM 1027 C CA . PHE A 1 129 ? 4.742 5.859 -12.114 1.00 93.50 129 PHE A CA 1
ATOM 1028 C C . PHE A 1 129 ? 3.360 5.763 -12.780 1.00 93.50 129 PHE A C 1
ATOM 1030 O O . PHE A 1 129 ? 3.057 6.462 -13.747 1.00 93.50 129 PHE A O 1
ATOM 1037 N N . TYR A 1 130 ? 2.537 4.844 -12.285 1.00 94.56 130 TYR A N 1
ATOM 1038 C CA . TYR A 1 130 ? 1.172 4.629 -12.750 1.00 94.56 130 TYR A CA 1
ATOM 1039 C C . TYR A 1 130 ? 0.173 5.453 -11.930 1.00 94.56 130 TYR A C 1
ATOM 1041 O O . TYR A 1 130 ? 0.489 5.991 -10.873 1.00 94.56 130 TYR A O 1
ATOM 1049 N N . ALA A 1 131 ? -1.061 5.550 -12.417 1.00 95.38 131 ALA A N 1
ATOM 1050 C CA . ALA A 1 131 ? -2.178 6.059 -11.633 1.00 95.38 131 ALA A CA 1
ATOM 1051 C C . ALA A 1 131 ? -2.842 4.906 -10.869 1.00 95.38 131 ALA A C 1
ATOM 1053 O O . ALA A 1 131 ? -2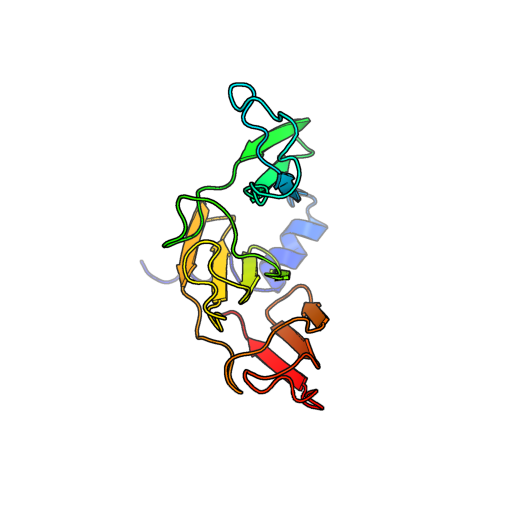.956 3.796 -11.394 1.00 95.38 131 ALA A O 1
ATOM 1054 N N . CYS A 1 132 ? -3.303 5.181 -9.649 1.00 94.88 132 CYS A N 1
ATOM 1055 C CA . CYS A 1 132 ? -3.966 4.212 -8.781 1.00 94.88 132 CYS A CA 1
ATOM 1056 C C . CYS A 1 132 ? -5.216 4.838 -8.151 1.00 94.88 132 CYS A C 1
ATOM 1058 O O . CYS A 1 132 ? -5.146 5.946 -7.620 1.00 94.88 132 CYS A O 1
ATOM 1060 N N . ALA A 1 133 ? -6.344 4.131 -8.198 1.00 95.25 133 ALA A N 1
ATOM 1061 C CA . ALA A 1 133 ? -7.600 4.545 -7.576 1.00 95.25 133 ALA A CA 1
ATOM 1062 C C . ALA A 1 133 ? -8.359 3.334 -7.022 1.00 95.25 133 ALA A C 1
ATOM 1064 O O . ALA A 1 133 ? -8.164 2.216 -7.480 1.00 95.25 133 ALA A O 1
ATOM 1065 N N . SER A 1 134 ? -9.237 3.553 -6.049 1.00 94.31 134 SER A N 1
ATOM 1066 C CA . SER A 1 134 ? -10.005 2.501 -5.376 1.00 94.31 134 SER A CA 1
ATOM 1067 C C . SER A 1 134 ? -11.504 2.774 -5.485 1.00 94.31 134 SER A C 1
ATOM 1069 O O . SER A 1 134 ? -11.923 3.931 -5.443 1.00 94.31 134 SER A O 1
ATOM 1071 N N . ASP A 1 135 ? -12.318 1.718 -5.571 1.00 93.06 135 ASP A N 1
ATOM 1072 C CA . ASP A 1 135 ? -13.782 1.809 -5.452 1.00 93.06 135 ASP A CA 1
ATOM 1073 C C . ASP A 1 135 ? -14.263 1.983 -3.996 1.00 93.06 135 ASP A C 1
ATOM 1075 O O . ASP A 1 135 ? -15.462 2.015 -3.725 1.00 93.06 135 ASP A O 1
ATOM 1079 N N . SER A 1 136 ? -13.327 2.097 -3.047 1.00 87.56 136 SER A N 1
ATOM 1080 C CA . SER A 1 136 ? -13.547 2.168 -1.5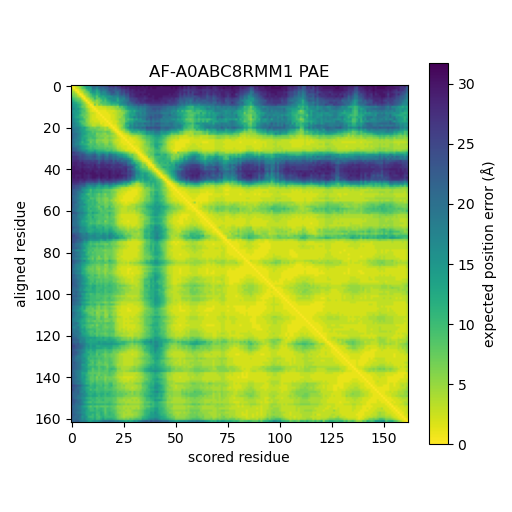94 1.00 87.56 136 SER A CA 1
ATOM 1081 C C . SER A 1 136 ? -14.183 0.919 -0.974 1.00 87.56 136 SER A C 1
ATOM 1083 O O . SER A 1 13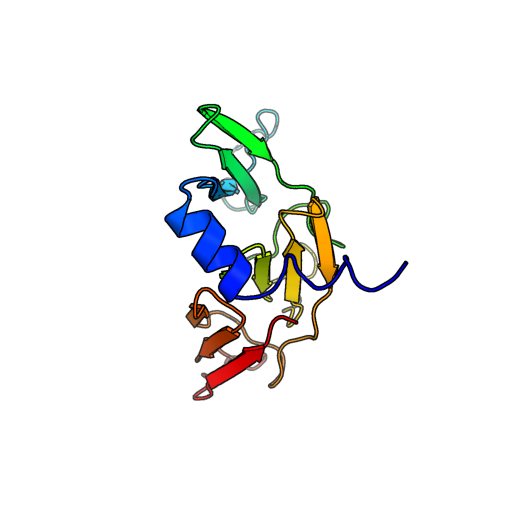6 ? -14.540 0.923 0.211 1.00 87.56 136 SER A O 1
ATOM 1085 N N . ASN A 1 137 ? -14.317 -0.161 -1.740 1.00 86.56 137 ASN A N 1
ATOM 1086 C CA . ASN A 1 137 ? -14.934 -1.398 -1.305 1.00 86.56 137 ASN A CA 1
ATOM 1087 C C . ASN A 1 137 ? -13.949 -2.561 -1.359 1.00 86.56 137 ASN A C 1
ATOM 1089 O O . ASN A 1 137 ? -13.468 -2.979 -0.306 1.00 86.56 137 ASN A O 1
ATOM 1093 N N . ARG A 1 138 ? -13.658 -3.052 -2.563 1.00 89.25 138 ARG A N 1
ATOM 1094 C CA . ARG A 1 138 ? -12.853 -4.259 -2.790 1.00 89.25 138 ARG A CA 1
ATOM 1095 C C . ARG A 1 138 ? -11.889 -4.134 -3.960 1.00 89.25 138 ARG A C 1
ATOM 1097 O O . ARG A 1 138 ? -11.001 -4.957 -4.096 1.00 89.25 138 ARG A O 1
ATOM 1104 N N . THR A 1 139 ? -12.028 -3.122 -4.808 1.00 93.12 139 THR A N 1
ATOM 1105 C CA . THR A 1 139 ? -11.317 -3.078 -6.079 1.00 93.12 139 THR A CA 1
ATOM 1106 C C . THR A 1 139 ? -10.360 -1.901 -6.168 1.00 93.12 139 THR A C 1
ATOM 1108 O O . THR A 1 139 ? -10.738 -0.752 -5.936 1.00 93.12 139 THR A O 1
ATOM 1111 N N . VAL A 1 140 ? -9.127 -2.186 -6.593 1.00 95.12 140 VAL A N 1
ATOM 1112 C CA . VAL A 1 140 ? -8.150 -1.175 -7.005 1.00 95.12 140 VAL A CA 1
ATOM 1113 C C . VAL A 1 140 ? -7.984 -1.190 -8.517 1.00 95.12 140 VAL A C 1
ATOM 1115 O O . VAL A 1 140 ? -7.828 -2.242 -9.135 1.00 95.12 140 VAL A O 1
ATOM 1118 N N . PHE A 1 141 ? -7.971 -0.004 -9.106 1.00 95.25 141 PHE A N 1
ATOM 1119 C CA . PHE A 1 141 ? -7.687 0.236 -10.508 1.00 95.25 141 PHE A CA 1
ATOM 1120 C C . PHE A 1 141 ? -6.294 0.821 -10.661 1.00 95.25 141 PHE A C 1
ATOM 1122 O O . PHE A 1 141 ? -5.937 1.792 -9.993 1.00 95.25 141 PHE A O 1
ATOM 1129 N N . ILE A 1 142 ? -5.531 0.248 -11.582 1.00 95.00 142 ILE A N 1
ATOM 1130 C CA . ILE A 1 142 ? -4.178 0.679 -11.911 1.00 95.00 142 ILE A CA 1
ATOM 1131 C C . ILE A 1 142 ? -4.133 0.975 -13.397 1.00 95.00 142 ILE A C 1
ATOM 1133 O O . ILE A 1 142 ? -4.446 0.111 -14.216 1.00 95.00 142 ILE A O 1
ATOM 1137 N N . ALA A 1 143 ? -3.746 2.191 -13.755 1.00 95.31 143 ALA A N 1
ATOM 1138 C CA . ALA A 1 143 ? -3.726 2.639 -15.137 1.00 95.31 143 ALA A CA 1
ATOM 1139 C C . ALA A 1 143 ? -2.377 3.250 -15.495 1.00 95.31 143 ALA A C 1
ATOM 1141 O O . ALA A 1 143 ? -1.771 3.964 -14.697 1.00 95.31 143 ALA A O 1
ATOM 1142 N N . SER A 1 144 ? -1.955 3.041 -16.741 1.00 95.12 144 SER A N 1
ATOM 1143 C CA . SER A 1 144 ? -0.740 3.650 -17.282 1.00 95.12 144 SER A CA 1
ATOM 1144 C C . SER A 1 144 ? 0.537 3.196 -16.547 1.00 95.12 144 SER A C 1
ATOM 1146 O O . SER A 1 144 ? 0.631 2.051 -16.083 1.00 95.12 144 SER A O 1
ATOM 1148 N N . GLY A 1 145 ? 1.533 4.078 -16.495 1.00 95.19 145 GLY A N 1
ATOM 1149 C CA . GLY A 1 145 ? 2.887 3.827 -16.023 1.00 95.19 145 GLY A CA 1
ATOM 1150 C C . GLY A 1 145 ? 3.817 3.417 -17.156 1.00 95.19 145 GLY A C 1
ATOM 1151 O O . GLY A 1 145 ? 3.470 3.514 -18.335 1.00 95.19 145 GLY A O 1
ATOM 1152 N N . HIS A 1 146 ? 5.001 2.941 -16.796 1.00 94.50 146 HIS A N 1
ATOM 1153 C CA . HIS A 1 146 ? 5.947 2.385 -17.755 1.00 94.50 146 HIS A CA 1
ATOM 1154 C C . HIS A 1 146 ? 6.442 1.003 -17.327 1.00 94.50 146 HIS A C 1
ATOM 1156 O O . HIS A 1 146 ? 6.487 0.704 -16.131 1.00 94.50 146 HIS A O 1
ATOM 1162 N N . ASP A 1 147 ? 6.835 0.177 -18.295 1.00 92.06 147 ASP A N 1
ATOM 1163 C CA . ASP A 1 147 ? 7.475 -1.122 -18.053 1.00 92.06 147 ASP A CA 1
ATOM 1164 C C . ASP A 1 147 ? 8.970 -0.976 -17.693 1.00 92.06 147 ASP A C 1
ATOM 1166 O O . ASP A 1 147 ? 9.495 0.132 -17.532 1.00 92.06 147 ASP A O 1
ATOM 1170 N N . TYR A 1 148 ? 9.678 -2.099 -17.559 1.00 87.88 148 TYR A N 1
ATOM 1171 C CA . TYR A 1 148 ? 11.123 -2.114 -17.304 1.00 87.88 148 TYR A CA 1
ATOM 1172 C C . TYR A 1 148 ? 11.930 -1.362 -18.379 1.00 87.88 148 TYR A C 1
ATOM 1174 O O . TYR A 1 148 ? 12.858 -0.622 -18.055 1.00 87.88 148 TYR A O 1
ATOM 1182 N N . ASN A 1 149 ? 11.516 -1.476 -19.643 1.00 90.94 149 ASN A N 1
ATOM 1183 C CA . ASN A 1 149 ? 12.144 -0.836 -20.801 1.00 90.94 149 ASN A CA 1
ATOM 1184 C C . ASN A 1 149 ? 11.748 0.643 -20.960 1.00 90.94 149 ASN A C 1
ATOM 1186 O O . ASN A 1 149 ? 12.093 1.265 -21.962 1.00 90.94 149 ASN A O 1
ATOM 1190 N N . LYS A 1 150 ? 11.032 1.212 -19.978 1.00 90.31 150 LYS A N 1
ATOM 1191 C CA . LYS A 1 150 ? 10.518 2.590 -19.977 1.00 90.31 150 LYS A CA 1
ATOM 1192 C C . LYS A 1 150 ? 9.499 2.871 -21.083 1.00 90.31 150 LYS A C 1
ATOM 1194 O O . LYS A 1 150 ? 9.219 4.034 -21.374 1.00 90.31 150 LYS A O 1
ATOM 1199 N N . ASN A 1 151 ? 8.885 1.837 -21.654 1.00 94.31 151 ASN A N 1
ATOM 1200 C CA . ASN A 1 151 ? 7.779 2.027 -22.581 1.00 94.31 151 ASN A CA 1
ATOM 1201 C C . ASN A 1 151 ? 6.538 2.449 -21.804 1.00 94.31 151 ASN A C 1
ATOM 1203 O O . ASN A 1 151 ? 6.160 1.800 -20.827 1.00 94.31 151 ASN A O 1
ATOM 1207 N N . ALA A 1 152 ? 5.880 3.510 -22.265 1.00 95.88 152 ALA A N 1
ATOM 1208 C CA . ALA A 1 152 ? 4.604 3.932 -21.710 1.00 95.88 152 ALA A CA 1
ATOM 1209 C C . ALA A 1 152 ? 3.530 2.862 -21.957 1.00 95.88 152 ALA A C 1
ATOM 1211 O O . ALA A 1 152 ? 3.356 2.367 -23.072 1.00 95.88 152 ALA A O 1
ATOM 1212 N N . LEU A 1 153 ? 2.781 2.524 -20.912 1.00 94.69 153 LEU A N 1
ATOM 1213 C CA . LEU A 1 153 ? 1.738 1.511 -20.964 1.00 94.69 153 LEU A CA 1
ATOM 1214 C C . LEU A 1 153 ? 0.382 2.165 -21.225 1.00 94.69 153 LEU A C 1
ATOM 1216 O O . LEU A 1 153 ? -0.039 3.068 -20.512 1.00 94.69 153 LEU A O 1
ATOM 1220 N N . ARG A 1 154 ? -0.361 1.651 -22.209 1.00 94.88 154 ARG A N 1
ATOM 1221 C CA . ARG A 1 154 ? -1.765 2.024 -22.466 1.00 94.88 154 ARG A CA 1
ATOM 1222 C C . ARG A 1 154 ? -2.722 0.936 -21.967 1.00 94.88 154 ARG A C 1
ATOM 1224 O O . ARG A 1 154 ? -3.665 0.552 -22.650 1.00 94.88 154 ARG A O 1
ATOM 1231 N N . SER A 1 155 ? -2.431 0.389 -20.791 1.00 93.56 155 SER A N 1
ATOM 1232 C CA . SER A 1 155 ? -3.214 -0.675 -20.160 1.00 93.56 155 SER A CA 1
ATOM 1233 C C . SER A 1 155 ? -3.867 -0.174 -18.875 1.00 93.56 155 SER A C 1
ATOM 1235 O O . SER A 1 155 ? -3.278 0.637 -18.155 1.00 93.56 155 SER A O 1
ATOM 1237 N N . VAL A 1 156 ? -5.031 -0.730 -18.550 1.00 94.38 156 VAL A N 1
ATOM 1238 C CA . VAL A 1 156 ? -5.669 -0.613 -17.236 1.00 94.38 156 VAL A CA 1
ATOM 1239 C C . VAL A 1 156 ? -5.855 -2.004 -16.652 1.00 94.38 156 VAL A C 1
ATOM 1241 O O . VAL A 1 156 ? -6.058 -2.969 -17.387 1.00 94.38 156 VAL A O 1
ATOM 1244 N N . MET A 1 157 ? -5.749 -2.108 -15.336 1.00 92.44 157 MET A N 1
ATOM 1245 C CA . MET A 1 157 ? -5.883 -3.353 -14.598 1.00 92.44 157 MET A CA 1
ATOM 1246 C C . MET A 1 157 ? -6.786 -3.121 -13.405 1.00 92.44 157 MET A C 1
ATOM 1248 O O . MET A 1 157 ? -6.787 -2.044 -12.809 1.00 92.44 157 MET A O 1
ATOM 1252 N N . MET A 1 158 ? -7.543 -4.154 -13.078 1.00 92.81 158 MET A N 1
ATOM 1253 C CA . MET A 1 158 ? -8.462 -4.178 -11.960 1.00 92.81 158 MET A CA 1
ATOM 1254 C C . MET A 1 158 ? -8.023 -5.305 -11.036 1.00 92.81 158 MET A C 1
ATOM 1256 O O . MET A 1 158 ? -7.839 -6.432 -11.491 1.00 92.81 158 MET A O 1
ATOM 1260 N N . TYR A 1 159 ? -7.845 -4.993 -9.761 1.00 89.69 159 TYR A N 1
ATOM 1261 C CA . TYR A 1 159 ? -7.437 -5.950 -8.748 1.00 89.69 159 TYR A CA 1
ATOM 1262 C C . TYR A 1 159 ? -8.521 -6.049 -7.679 1.00 89.69 159 TYR A C 1
ATOM 1264 O O . TYR A 1 159 ? -8.845 -5.045 -7.045 1.00 89.69 159 TYR A O 1
ATOM 1272 N N . ASP A 1 160 ? -9.077 -7.246 -7.496 1.00 89.88 160 ASP A N 1
ATOM 1273 C CA . ASP A 1 160 ? -10.002 -7.544 -6.403 1.00 89.88 160 ASP A CA 1
ATOM 1274 C C . ASP A 1 160 ? -9.205 -7.942 -5.154 1.00 89.88 160 ASP A C 1
ATOM 1276 O O . ASP A 1 160 ? -8.435 -8.905 -5.152 1.00 89.88 160 ASP A O 1
ATOM 1280 N N . VAL A 1 161 ? -9.354 -7.150 -4.100 1.00 84.00 161 VAL A N 1
ATOM 1281 C CA . VAL A 1 161 ? -8.729 -7.332 -2.796 1.00 84.00 161 VAL A CA 1
ATOM 1282 C C . VAL A 1 161 ? -9.661 -8.185 -1.948 1.00 84.00 161 VAL A C 1
ATOM 1284 O O . VAL A 1 161 ? -10.409 -7.677 -1.115 1.00 84.00 161 VAL A O 1
ATOM 1287 N N . THR A 1 162 ? -9.587 -9.494 -2.187 1.00 71.69 162 THR A N 1
ATOM 1288 C CA . THR A 1 162 ? -10.119 -10.543 -1.306 1.00 71.69 162 THR A CA 1
ATOM 1289 C C . THR A 1 162 ? -9.175 -10.778 -0.149 1.00 71.69 162 THR A C 1
ATOM 1291 O O . THR A 1 162 ? -7.952 -10.941 -0.402 1.00 71.69 162 THR A O 1
#

Mean predicted aligned error: 8.5 Å

Sequence (162 aa):
MSELEGRDELPEFRQRRKVANVSQLVLVMTQAQVDPTHNYGFMKYLTTPVYRLTIYEEQTGGWSELPPLLGFSDGLPMFCHLAALGLNLVVIGGWNQVTWEVSNALFIYNFLSAKWRRGTDMSGGHRSFYACASDSNRTVFIASGHDYNKNALRSVMMYDVT